Protein AF-A0A1Y2T196-F1 (afdb_monomer_lite)

Sequence (80 aa):
MTASQEDGALVVRISTENWQPGKDGHVHIYLNDGPEAMIYGYTYRVPGIEPGRYKIHVELANPRHEHIGVSETIYFDVQP

Organism: Symbiobacterium thermophilum (NCBI:txid2734)

Secondary structure (DSSP, 8-state):
-EEEEETTEEEEE---SS--BTTTBEEEEEETTEEEEEESSSEEE-TTPPSEEEEEEEEEE-TTS-EEEEEEEEEEEE--

pLDDT: mean 97.32, std 1.74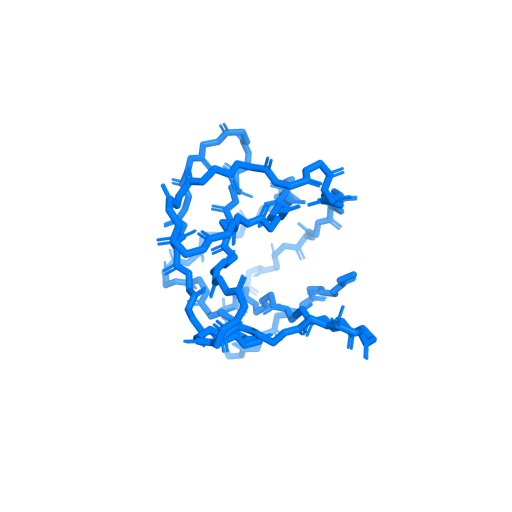, range [89.06, 98.75]

Foldseek 3Di:
DDWDADPLWIKAFADDDPAAQPPFFWKWKDKPNHTQDIDSHGMDTRPPDDFAKIWIKMFTAGNVRHTPPDIDIDIDTRDD

Radius of gyration: 12.45 Å; chains: 1; bounding box: 31×19×32 Å

Structure (mmCIF, N/CA/C/O backbone):
data_AF-A0A1Y2T196-F1
#
_entry.id   AF-A0A1Y2T196-F1
#
loop_
_atom_site.group_PDB
_atom_site.id
_atom_site.type_symbol
_atom_site.label_atom_id
_atom_site.label_alt_id
_atom_site.label_comp_id
_atom_site.label_asym_id
_atom_site.label_entity_id
_atom_site.label_seq_id
_atom_site.pdbx_PDB_ins_code
_atom_site.Cartn_x
_atom_site.Cartn_y
_atom_site.Cartn_z
_atom_site.occupancy
_atom_site.B_iso_or_equiv
_atom_site.auth_seq_id
_atom_site.auth_comp_id
_atom_site.auth_asym_id
_atom_site.auth_atom_id
_atom_site.pdbx_PDB_model_num
ATOM 1 N N . MET A 1 1 ? 0.001 7.403 -3.352 1.00 94.75 1 MET A N 1
ATOM 2 C CA . MET A 1 1 ? -1.005 6.405 -2.914 1.00 94.75 1 MET A CA 1
ATOM 3 C C . MET A 1 1 ? -2.055 7.093 -2.054 1.00 94.75 1 MET A C 1
ATOM 5 O O . MET A 1 1 ? -1.831 8.218 -1.628 1.00 94.75 1 MET A O 1
ATOM 9 N N . THR A 1 2 ? -3.192 6.452 -1.776 1.00 98.25 2 THR A N 1
ATOM 10 C CA . THR A 1 2 ? -4.204 6.986 -0.843 1.00 98.25 2 THR A CA 1
ATOM 11 C C . THR A 1 2 ? -4.749 5.897 0.076 1.00 98.25 2 THR A C 1
ATOM 13 O O . THR A 1 2 ? -4.683 4.711 -0.254 1.00 98.25 2 THR A O 1
ATOM 16 N N . ALA A 1 3 ? -5.291 6.309 1.221 1.00 98.38 3 ALA A N 1
ATOM 17 C CA . ALA A 1 3 ? -6.019 5.450 2.145 1.00 98.38 3 ALA A CA 1
ATOM 18 C C . ALA A 1 3 ? -7.380 6.068 2.488 1.00 98.38 3 ALA A C 1
ATOM 20 O O . ALA A 1 3 ? -7.512 7.291 2.557 1.00 98.38 3 ALA A O 1
ATOM 21 N N . SER A 1 4 ? -8.382 5.219 2.693 1.00 98.50 4 SER A N 1
ATOM 22 C CA . SER A 1 4 ? -9.714 5.591 3.175 1.00 98.50 4 SER A CA 1
ATOM 23 C C . SER A 1 4 ? -10.265 4.517 4.112 1.00 98.50 4 SER A C 1
ATOM 25 O O . SER A 1 4 ? -9.732 3.411 4.177 1.00 98.50 4 SER A O 1
ATOM 27 N N . GLN A 1 5 ? -11.345 4.834 4.825 1.00 97.81 5 GLN A N 1
ATOM 28 C CA . GLN A 1 5 ? -12.122 3.859 5.585 1.00 97.81 5 GLN A CA 1
ATOM 29 C C . GLN A 1 5 ? -13.467 3.637 4.886 1.00 97.81 5 GLN A C 1
ATOM 31 O O . GLN A 1 5 ? -14.176 4.599 4.597 1.00 97.81 5 GLN A O 1
A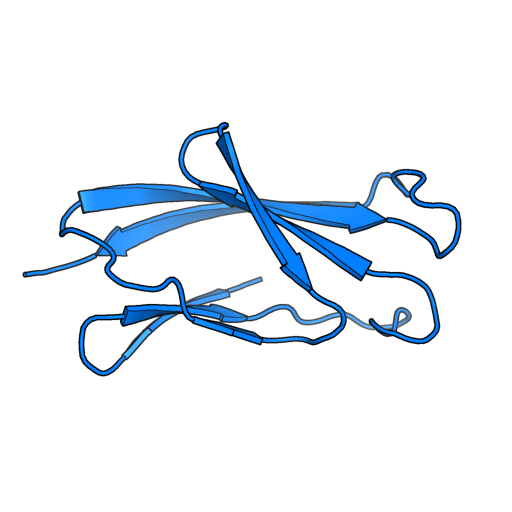TOM 36 N N . GLU A 1 6 ? -13.806 2.383 4.591 1.00 96.88 6 GLU A N 1
ATOM 37 C CA . GLU A 1 6 ? -15.041 1.988 3.903 1.00 96.88 6 GLU A CA 1
ATOM 38 C C . GLU A 1 6 ? -15.625 0.741 4.557 1.00 96.88 6 GLU A C 1
ATOM 40 O O . GLU A 1 6 ? -14.961 -0.294 4.622 1.00 96.88 6 GLU A O 1
ATOM 45 N N . ASP A 1 7 ? -16.874 0.832 5.017 1.00 92.19 7 ASP A N 1
ATOM 46 C CA . ASP A 1 7 ? -17.580 -0.261 5.700 1.00 92.19 7 ASP A CA 1
ATOM 47 C C . ASP A 1 7 ? -16.769 -0.845 6.877 1.00 92.19 7 ASP A C 1
ATOM 49 O O . ASP A 1 7 ? -16.698 -2.056 7.068 1.00 92.19 7 ASP A O 1
ATOM 53 N N . GLY A 1 8 ? -16.088 0.029 7.628 1.00 89.06 8 GLY A N 1
ATOM 54 C CA . GLY A 1 8 ? -15.210 -0.343 8.744 1.00 89.06 8 GLY A CA 1
ATOM 55 C C . GLY A 1 8 ? -13.819 -0.845 8.336 1.00 89.06 8 GLY A C 1
ATOM 56 O O . GLY A 1 8 ? -12.949 -0.958 9.191 1.00 89.06 8 GLY A O 1
ATOM 57 N N . ALA A 1 9 ? -13.559 -1.086 7.049 1.00 94.62 9 ALA A N 1
ATOM 58 C CA . ALA A 1 9 ? -12.263 -1.553 6.563 1.00 94.62 9 ALA A CA 1
ATOM 59 C C . ALA A 1 9 ? -11.350 -0.397 6.133 1.00 94.62 9 ALA A C 1
ATOM 61 O O . ALA A 1 9 ? -11.795 0.568 5.511 1.00 94.62 9 ALA A O 1
ATOM 62 N N . LEU A 1 10 ? -10.047 -0.538 6.381 1.00 98.12 10 LEU A N 1
ATOM 63 C CA . LEU A 1 10 ? -9.017 0.309 5.784 1.00 98.12 10 LEU A CA 1
ATOM 64 C C . LEU A 1 10 ? -8.820 -0.108 4.322 1.00 98.12 10 LEU A C 1
ATOM 66 O O . LEU A 1 10 ? -8.536 -1.269 4.031 1.00 98.12 10 LEU A O 1
ATOM 70 N N . VAL A 1 11 ? -8.957 0.837 3.396 1.00 98.62 11 VAL A N 1
ATOM 71 C CA . VAL A 1 11 ? -8.794 0.617 1.957 1.00 98.62 11 VAL A CA 1
ATOM 72 C C . VAL A 1 11 ? -7.590 1.395 1.453 1.00 98.62 11 VAL A C 1
ATOM 74 O O . VAL A 1 11 ? -7.579 2.624 1.477 1.00 98.62 11 VAL A O 1
ATOM 77 N N . VAL A 1 12 ? -6.585 0.677 0.958 1.00 98.56 12 VAL A N 1
ATOM 78 C CA . VAL A 1 12 ? -5.376 1.242 0.352 1.00 98.56 12 VAL A CA 1
ATOM 79 C C . VAL A 1 12 ? -5.533 1.232 -1.163 1.00 98.56 12 VAL A C 1
ATOM 81 O O . VAL A 1 12 ? -5.808 0.189 -1.761 1.00 98.56 12 VAL A O 1
ATOM 84 N N . ARG A 1 13 ? -5.349 2.395 -1.795 1.00 98.62 13 ARG A N 1
ATOM 85 C CA . ARG A 1 13 ? -5.400 2.561 -3.251 1.00 98.62 13 ARG A CA 1
ATOM 86 C C . ARG A 1 13 ? -4.069 3.046 -3.798 1.00 98.62 13 ARG A C 1
ATOM 88 O O . ARG A 1 13 ? -3.521 4.063 -3.361 1.00 98.62 13 ARG A O 1
ATOM 95 N N .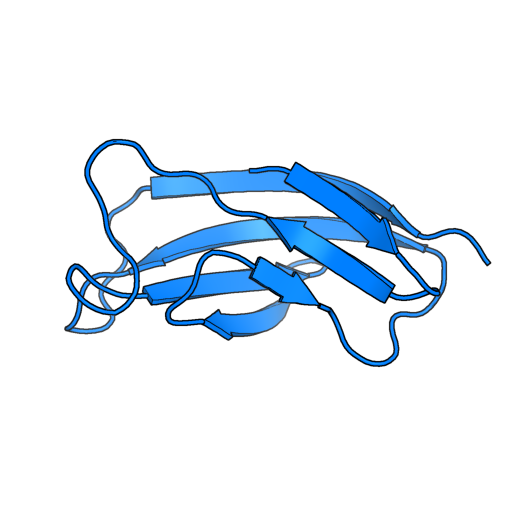 ILE A 1 14 ? -3.587 2.332 -4.803 1.00 98.00 14 ILE A N 1
ATOM 96 C CA . ILE A 1 14 ? -2.346 2.610 -5.509 1.00 98.00 14 ILE A CA 1
ATOM 97 C C . ILE A 1 14 ? -2.688 3.187 -6.879 1.00 98.00 14 ILE A C 1
ATOM 99 O O . ILE A 1 14 ? -3.584 2.706 -7.566 1.00 98.00 14 ILE A O 1
ATOM 103 N N . SER A 1 15 ? -1.950 4.216 -7.275 1.00 96.94 15 SER A N 1
ATOM 104 C CA . SER A 1 15 ? -1.989 4.799 -8.611 1.00 96.94 15 SER A CA 1
ATOM 105 C C . SER A 1 15 ? -0.572 4.835 -9.157 1.00 96.94 15 SER A C 1
ATOM 107 O O . SER A 1 15 ? 0.352 5.226 -8.445 1.00 96.94 15 SER A O 1
ATOM 109 N N . THR A 1 16 ? -0.406 4.457 -10.414 1.00 96.06 16 THR A N 1
ATOM 110 C CA . THR A 1 16 ? 0.876 4.466 -11.118 1.00 96.06 16 THR A CA 1
ATOM 111 C C . THR A 1 16 ? 0.680 5.059 -12.506 1.00 96.06 16 THR A C 1
ATOM 113 O O . THR A 1 16 ? -0.406 4.967 -13.075 1.00 96.06 16 THR A O 1
ATOM 116 N N . GLU A 1 17 ? 1.723 5.679 -13.054 1.00 94.94 17 GLU A N 1
ATOM 117 C CA . GLU A 1 17 ? 1.652 6.303 -14.384 1.00 94.94 17 GLU A CA 1
ATOM 118 C C . GLU A 1 17 ? 2.129 5.353 -15.493 1.00 94.94 17 GLU A C 1
ATOM 120 O O . GLU A 1 17 ? 1.466 5.215 -16.514 1.00 94.94 17 GLU A O 1
ATOM 125 N N . ASN A 1 18 ? 3.254 4.660 -15.279 1.00 95.50 18 ASN A N 1
ATOM 126 C CA . ASN A 1 18 ? 3.940 3.851 -16.301 1.00 95.50 18 ASN A CA 1
ATOM 127 C C . ASN A 1 18 ? 4.279 2.431 -15.818 1.00 95.50 18 ASN A C 1
ATOM 129 O O . ASN A 1 18 ? 5.270 1.842 -16.243 1.00 95.50 18 ASN A O 1
ATOM 133 N N . TRP A 1 19 ? 3.497 1.899 -14.880 1.00 97.62 19 TRP A N 1
ATOM 134 C CA . TRP A 1 19 ? 3.732 0.581 -14.294 1.00 97.62 19 TRP A CA 1
ATOM 135 C C . TRP A 1 19 ? 2.404 -0.101 -13.979 1.00 97.62 19 TRP A C 1
ATOM 137 O O . TRP A 1 19 ? 1.508 0.536 -13.428 1.00 97.62 19 TRP A O 1
ATOM 147 N N . GLN A 1 20 ? 2.258 -1.379 -14.312 1.00 98.19 20 GLN A N 1
ATOM 148 C CA . GLN A 1 20 ? 1.014 -2.122 -14.146 1.00 98.19 20 GLN A CA 1
ATOM 149 C C . GLN A 1 20 ? 1.204 -3.361 -13.245 1.00 98.19 20 GLN A C 1
ATOM 151 O O . GLN A 1 20 ? 1.925 -4.284 -13.636 1.00 98.19 20 GLN A O 1
ATOM 156 N N . PRO A 1 21 ? 0.511 -3.454 -12.089 1.00 97.44 21 PRO A N 1
ATOM 157 C CA . PRO A 1 21 ? 0.446 -4.682 -11.302 1.00 97.44 21 PRO A CA 1
ATOM 158 C C . PRO A 1 21 ? -0.034 -5.867 -12.156 1.00 97.44 21 PRO A C 1
ATOM 160 O O . PRO A 1 21 ? -0.913 -5.718 -13.004 1.00 97.44 21 PRO A O 1
ATOM 163 N N . GLY A 1 22 ? 0.543 -7.050 -11.951 1.00 96.62 22 GLY A N 1
ATOM 164 C CA . GLY A 1 22 ? 0.236 -8.257 -12.729 1.00 96.62 22 GLY A CA 1
ATOM 165 C C . GLY A 1 22 ? 1.017 -8.385 -14.037 1.00 96.62 22 GLY A C 1
ATOM 166 O O . GLY A 1 22 ? 1.310 -9.503 -14.452 1.00 96.62 22 GLY A O 1
ATOM 167 N N . LYS A 1 23 ? 1.398 -7.267 -14.664 1.00 97.62 23 LYS A N 1
ATOM 168 C CA . LYS A 1 23 ? 2.199 -7.257 -15.897 1.00 97.62 23 LYS A CA 1
ATOM 169 C C . LYS A 1 23 ? 3.663 -6.926 -15.618 1.00 97.62 23 LYS A C 1
ATOM 171 O O . LYS A 1 23 ? 4.548 -7.698 -15.971 1.00 97.62 23 LYS A O 1
ATOM 176 N N . ASP A 1 24 ? 3.901 -5.791 -14.971 1.00 98.06 24 ASP A N 1
ATOM 177 C CA . ASP A 1 24 ? 5.235 -5.247 -14.712 1.00 98.06 24 ASP A CA 1
ATOM 178 C C . ASP A 1 24 ? 5.744 -5.605 -13.302 1.00 98.06 24 ASP A C 1
ATOM 180 O O . ASP A 1 24 ? 6.875 -5.272 -12.948 1.00 98.06 24 ASP A O 1
ATOM 184 N N . GLY A 1 25 ? 4.925 -6.295 -12.497 1.00 98.25 25 GLY A N 1
ATOM 185 C CA . GLY A 1 25 ? 5.286 -6.791 -11.170 1.00 98.25 25 GLY A CA 1
ATOM 186 C C . GLY A 1 25 ? 4.116 -6.837 -10.183 1.00 98.25 25 GLY A C 1
ATOM 187 O O . GLY A 1 25 ? 2.982 -7.116 -10.574 1.00 98.25 25 GLY A O 1
ATOM 188 N N . HIS A 1 26 ? 4.388 -6.586 -8.902 1.00 98.62 26 HIS A N 1
ATOM 189 C CA . HIS A 1 26 ? 3.394 -6.557 -7.823 1.00 98.62 26 HIS A CA 1
ATOM 190 C C . HIS A 1 26 ? 3.721 -5.496 -6.767 1.00 98.62 26 HIS A C 1
ATOM 192 O O . HIS A 1 26 ? 4.799 -4.902 -6.755 1.00 98.62 26 HIS A O 1
ATOM 198 N N . VAL A 1 27 ? 2.739 -5.226 -5.915 1.00 98.50 27 VAL A N 1
ATOM 199 C CA . VAL A 1 27 ? 2.799 -4.221 -4.856 1.00 98.50 27 VAL A CA 1
ATOM 200 C C . VAL A 1 27 ? 2.951 -4.937 -3.520 1.00 98.50 27 VAL A C 1
ATOM 202 O O . VAL A 1 27 ? 2.150 -5.828 -3.229 1.00 98.50 27 VAL A O 1
ATOM 205 N N . HIS A 1 28 ? 3.917 -4.537 -2.697 1.00 98.62 28 HIS A N 1
ATOM 206 C CA . HIS A 1 28 ? 3.929 -4.899 -1.280 1.00 98.62 28 HIS A CA 1
ATOM 207 C C . HIS A 1 28 ? 3.317 -3.788 -0.446 1.00 98.62 28 HIS A C 1
ATOM 209 O O . HIS A 1 28 ? 3.545 -2.603 -0.692 1.00 98.62 28 HIS A O 1
ATOM 215 N N . ILE A 1 29 ? 2.550 -4.194 0.553 1.00 98.62 29 ILE A N 1
ATOM 216 C CA . ILE A 1 29 ? 1.887 -3.331 1.515 1.00 98.62 29 ILE A CA 1
ATOM 217 C C . ILE A 1 29 ? 2.372 -3.750 2.896 1.00 98.62 29 ILE A C 1
ATOM 219 O O . ILE A 1 29 ? 2.360 -4.935 3.235 1.00 98.62 29 ILE A O 1
ATOM 223 N N . TYR A 1 30 ? 2.766 -2.764 3.690 1.00 98.62 30 TYR A N 1
ATOM 224 C CA . TYR A 1 30 ? 3.184 -2.925 5.072 1.00 98.62 30 TYR A CA 1
ATOM 225 C C . TYR A 1 30 ? 2.338 -2.029 5.968 1.00 98.62 30 TYR A C 1
ATOM 227 O O . TYR A 1 30 ? 2.058 -0.875 5.622 1.00 98.62 30 TYR A O 1
ATOM 235 N N . LEU A 1 31 ? 1.988 -2.547 7.142 1.00 98.44 31 LEU A N 1
ATOM 236 C CA . LEU A 1 31 ? 1.316 -1.813 8.207 1.00 98.44 31 LEU A CA 1
ATOM 237 C C . LEU A 1 31 ? 2.209 -1.802 9.444 1.00 98.44 31 LEU A C 1
ATOM 239 O O . LEU A 1 31 ? 2.648 -2.851 9.905 1.00 98.44 31 LEU A O 1
ATOM 243 N N . ASN A 1 32 ? 2.474 -0.613 9.992 1.00 97.88 32 ASN A N 1
ATOM 244 C CA . ASN A 1 32 ? 3.308 -0.433 11.189 1.00 97.88 32 ASN A CA 1
ATOM 245 C C . ASN A 1 32 ? 4.652 -1.183 11.101 1.00 97.88 32 ASN A C 1
ATOM 247 O O . ASN A 1 32 ? 5.063 -1.847 12.048 1.00 97.88 32 ASN A O 1
ATOM 251 N N . ASP A 1 33 ? 5.307 -1.089 9.940 1.00 95.62 33 ASP A N 1
ATOM 252 C CA . ASP A 1 33 ? 6.589 -1.736 9.608 1.00 95.62 33 ASP A CA 1
ATOM 253 C C . ASP A 1 33 ? 6.553 -3.273 9.471 1.00 95.62 33 ASP A C 1
ATOM 255 O O . ASP A 1 33 ? 7.569 -3.882 9.140 1.00 95.62 33 ASP A O 1
ATOM 259 N N . GLY A 1 34 ? 5.389 -3.905 9.654 1.00 97.75 34 GLY A N 1
ATOM 260 C CA . GLY A 1 34 ? 5.169 -5.329 9.400 1.00 97.75 34 GLY A CA 1
ATOM 261 C C . GLY A 1 34 ? 4.589 -5.596 8.005 1.00 97.75 34 GLY A C 1
ATOM 262 O O . GLY A 1 34 ? 3.823 -4.772 7.501 1.00 97.75 34 GLY A O 1
ATOM 263 N N . PRO A 1 35 ? 4.929 -6.730 7.360 1.00 97.81 35 PRO A N 1
ATOM 264 C CA . PRO A 1 35 ? 4.325 -7.111 6.087 1.00 97.81 35 PRO A CA 1
ATOM 265 C C . PRO A 1 35 ? 2.832 -7.389 6.277 1.00 97.81 35 PRO A C 1
ATOM 267 O O . PRO A 1 35 ? 2.449 -8.125 7.183 1.00 97.81 35 PRO A O 1
ATOM 270 N N . GLU A 1 36 ? 2.008 -6.815 5.406 1.00 98.12 36 GLU A N 1
ATOM 271 C CA . GLU A 1 36 ? 0.554 -6.999 5.415 1.00 98.12 36 GLU A CA 1
ATOM 272 C C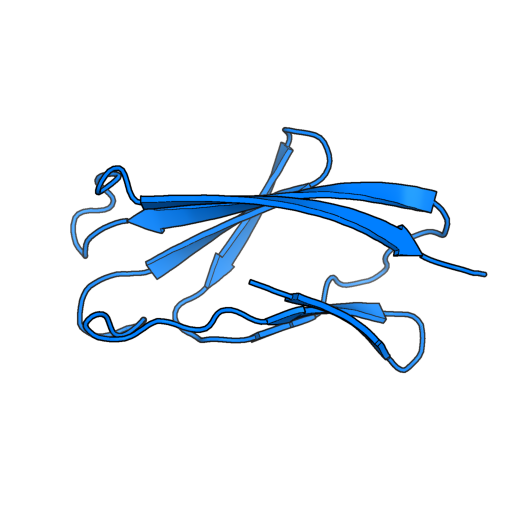 . GLU A 1 36 ? 0.109 -7.816 4.201 1.00 98.12 36 GLU A C 1
ATOM 274 O O . GLU A 1 36 ? -0.522 -8.861 4.340 1.00 98.12 36 GLU A O 1
ATOM 279 N N . ALA A 1 37 ? 0.456 -7.367 2.992 1.00 98.06 37 ALA A N 1
ATOM 280 C CA . ALA A 1 37 ? -0.018 -8.015 1.777 1.00 98.06 37 ALA A CA 1
ATOM 281 C C . ALA A 1 37 ? 0.918 -7.833 0.587 1.00 98.06 37 ALA A C 1
ATOM 283 O O . ALA A 1 37 ? 1.647 -6.851 0.469 1.00 98.06 37 ALA A O 1
ATOM 284 N N . MET A 1 38 ? 0.804 -8.773 -0.348 1.00 98.06 38 MET A N 1
ATOM 285 C CA . MET A 1 38 ? 1.291 -8.654 -1.715 1.00 98.06 38 MET A CA 1
ATOM 286 C C . MET A 1 38 ? 0.082 -8.689 -2.646 1.00 98.06 38 MET A C 1
ATOM 288 O O . MET A 1 38 ? -0.706 -9.635 -2.591 1.00 98.06 38 MET A O 1
ATOM 292 N N . ILE A 1 39 ? -0.069 -7.686 -3.513 1.00 98.38 39 ILE A N 1
ATOM 293 C CA . ILE A 1 39 ? -1.185 -7.630 -4.462 1.00 98.38 39 ILE A CA 1
ATOM 294 C C . ILE A 1 39 ? -0.715 -7.426 -5.902 1.00 98.38 39 ILE A C 1
ATOM 296 O O . ILE A 1 39 ? 0.241 -6.707 -6.186 1.00 98.38 39 ILE A O 1
ATOM 300 N N . TYR A 1 40 ? -1.467 -8.012 -6.831 1.00 98.19 40 TYR A N 1
ATOM 301 C CA . TYR A 1 40 ? -1.322 -7.822 -8.278 1.00 98.19 40 TYR A CA 1
ATOM 302 C C . TYR A 1 40 ? -2.402 -6.875 -8.823 1.00 98.19 40 TYR A C 1
ATOM 304 O O . TYR A 1 40 ? -2.858 -7.013 -9.954 1.00 98.19 40 TYR A O 1
ATOM 312 N N . GLY A 1 41 ? -2.846 -5.924 -7.999 1.00 97.75 41 GLY A N 1
ATOM 313 C CA . GLY A 1 41 ? -3.895 -4.966 -8.332 1.00 97.75 41 GLY A CA 1
ATOM 314 C C . GLY A 1 41 ? -3.637 -3.595 -7.716 1.00 97.75 41 GLY A C 1
ATOM 315 O O . GLY A 1 41 ? -2.590 -3.349 -7.127 1.00 97.75 41 GLY A O 1
ATOM 316 N N . TYR A 1 42 ? -4.613 -2.701 -7.857 1.00 98.25 42 TYR A N 1
ATOM 317 C CA . TYR A 1 42 ? -4.511 -1.303 -7.419 1.00 98.25 42 TYR A CA 1
ATOM 318 C C . TYR A 1 42 ? -5.233 -1.007 -6.105 1.00 98.25 42 TYR A C 1
ATOM 320 O O . TYR A 1 42 ? -5.229 0.128 -5.632 1.00 98.25 42 TYR A O 1
ATOM 328 N N . THR A 1 43 ? -5.924 -1.986 -5.530 1.00 98.31 43 THR A N 1
ATOM 329 C CA . THR A 1 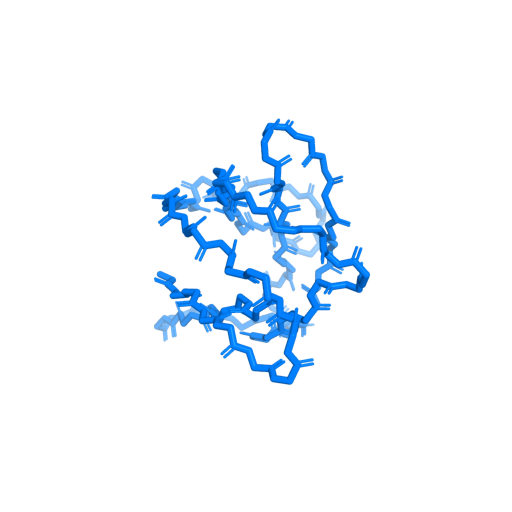43 ? -6.732 -1.788 -4.327 1.00 98.31 43 THR A CA 1
ATOM 330 C C . THR A 1 43 ? -6.587 -2.981 -3.404 1.00 98.31 43 THR A C 1
ATOM 332 O O . THR A 1 43 ? -6.680 -4.124 -3.846 1.00 98.31 43 THR A O 1
ATOM 335 N N . TYR A 1 44 ? -6.397 -2.692 -2.123 1.00 98.38 44 TYR A N 1
ATOM 336 C CA . TYR A 1 44 ? -6.390 -3.671 -1.04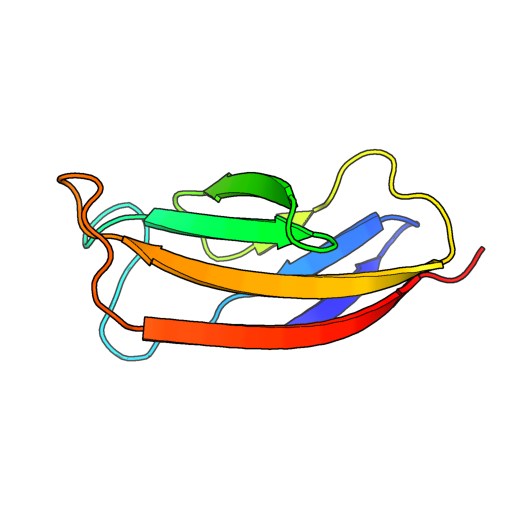9 1.00 98.38 44 TYR A CA 1
ATOM 337 C C . TYR A 1 44 ? -7.315 -3.199 0.067 1.00 98.38 44 TYR A C 1
ATOM 339 O O . TYR A 1 44 ? -7.241 -2.044 0.483 1.00 98.38 44 TYR A O 1
ATOM 347 N N . ARG A 1 45 ? -8.200 -4.083 0.532 1.00 98.31 45 ARG A N 1
ATOM 348 C CA . ARG A 1 45 ? -9.020 -3.855 1.726 1.00 98.31 45 ARG A CA 1
ATOM 349 C C . ARG A 1 45 ? -8.415 -4.689 2.846 1.00 98.31 45 ARG A C 1
ATOM 351 O O . ARG A 1 45 ? -8.371 -5.909 2.718 1.00 98.31 45 ARG A O 1
ATOM 358 N N . VAL A 1 46 ? -7.949 -4.031 3.900 1.00 97.56 46 VAL A N 1
ATOM 359 C CA . VAL A 1 46 ? -7.329 -4.687 5.051 1.00 97.56 46 VAL A CA 1
ATOM 360 C C . VAL A 1 46 ? -8.419 -5.426 5.839 1.00 97.56 46 VAL A C 1
ATOM 362 O O . VAL A 1 46 ? -9.378 -4.786 6.285 1.00 97.56 46 VAL A O 1
ATOM 365 N N . PRO A 1 47 ? -8.332 -6.758 5.987 1.00 94.19 47 PRO A N 1
ATOM 366 C CA . PRO A 1 47 ? -9.355 -7.535 6.672 1.00 94.19 47 PRO A CA 1
ATOM 367 C C . PRO A 1 47 ? -9.260 -7.359 8.192 1.00 94.19 47 PRO A C 1
ATOM 369 O O . PRO A 1 47 ? -8.185 -7.496 8.765 1.00 94.19 47 PRO A O 1
ATOM 372 N N . GLY A 1 48 ? -10.397 -7.110 8.850 1.00 92.81 48 GLY A N 1
ATOM 373 C CA . GLY A 1 48 ? -10.482 -7.106 10.318 1.00 92.81 48 GLY A CA 1
ATOM 374 C C . GLY A 1 48 ? -9.583 -6.071 10.996 1.00 92.81 48 GLY A C 1
ATOM 375 O O . GLY A 1 48 ? -8.985 -6.368 12.025 1.00 92.81 48 GLY A O 1
ATOM 376 N N . ILE A 1 49 ? -9.442 -4.887 10.394 1.00 95.25 49 ILE A N 1
ATOM 377 C CA . ILE A 1 49 ? -8.607 -3.824 10.951 1.00 95.25 49 ILE A CA 1
ATOM 378 C C . ILE A 1 49 ? -9.238 -3.264 12.232 1.00 95.25 49 ILE A C 1
ATOM 380 O O . ILE A 1 49 ? -10.427 -2.947 12.262 1.00 95.25 49 ILE A O 1
ATOM 384 N N . GLU A 1 50 ? -8.439 -3.139 13.286 1.00 96.50 50 GLU A N 1
ATOM 385 C CA . GLU A 1 50 ? -8.865 -2.491 14.527 1.00 96.50 50 GLU A CA 1
ATOM 386 C C . GLU A 1 50 ? -8.756 -0.960 14.403 1.00 96.50 50 GLU A C 1
ATOM 388 O O . GLU A 1 50 ? -7.958 -0.453 13.607 1.00 96.50 50 GLU A O 1
ATOM 393 N N . PRO A 1 51 ? -9.518 -0.185 15.193 1.00 97.38 51 PRO A N 1
ATOM 394 C CA . PRO A 1 51 ? -9.342 1.260 15.259 1.00 97.38 51 PRO A CA 1
ATOM 395 C C . PRO A 1 51 ? -7.935 1.641 15.732 1.00 97.38 51 PRO A C 1
ATOM 397 O O . PRO A 1 51 ? -7.392 1.063 16.677 1.00 97.38 51 PRO A O 1
ATOM 400 N N . GLY A 1 52 ? -7.346 2.658 15.108 1.00 97.69 52 GLY A N 1
ATOM 401 C CA . GLY A 1 52 ? -5.999 3.108 15.441 1.00 97.69 52 GLY A CA 1
ATOM 402 C C . GLY A 1 52 ? -5.298 3.856 14.315 1.00 97.69 52 GLY A C 1
ATOM 403 O O . GLY A 1 52 ? -5.777 3.931 13.183 1.00 97.69 52 GLY A O 1
ATOM 404 N N . ARG A 1 53 ? -4.128 4.415 14.638 1.00 98.25 53 ARG A N 1
ATOM 405 C CA . ARG A 1 53 ? -3.257 5.067 13.659 1.00 98.25 53 ARG A CA 1
ATOM 406 C C . ARG A 1 53 ? -2.322 4.048 13.027 1.00 98.25 53 ARG A C 1
ATOM 408 O O . ARG A 1 53 ? -1.546 3.405 13.729 1.00 98.25 53 ARG A O 1
ATOM 415 N N . TYR A 1 54 ? -2.337 3.977 11.704 1.00 98.50 54 TYR A N 1
ATOM 416 C CA . TYR A 1 54 ? -1.498 3.072 10.931 1.00 98.50 54 TYR A CA 1
ATOM 417 C C . TYR A 1 54 ? -0.472 3.845 10.113 1.00 98.50 54 TYR A C 1
ATOM 419 O O . TYR A 1 54 ? -0.808 4.802 9.412 1.00 98.50 54 TYR A O 1
ATOM 427 N N . LYS A 1 55 ? 0.785 3.399 10.174 1.00 98.69 55 LYS A N 1
ATOM 428 C CA . LYS A 1 55 ? 1.798 3.710 9.163 1.00 98.69 55 LYS A CA 1
ATOM 429 C C . LYS A 1 55 ? 1.604 2.739 8.006 1.00 98.69 55 LYS A C 1
ATOM 431 O O . LYS A 1 55 ? 1.769 1.538 8.195 1.00 98.69 55 LYS A O 1
ATOM 436 N N . ILE A 1 56 ? 1.272 3.257 6.833 1.00 98.75 56 ILE A N 1
ATOM 437 C CA . ILE A 1 56 ? 1.075 2.468 5.618 1.00 98.75 56 ILE A CA 1
ATOM 438 C C . ILE A 1 56 ? 2.279 2.725 4.727 1.00 98.75 56 ILE A C 1
ATOM 440 O O . ILE A 1 56 ? 2.510 3.864 4.318 1.00 98.75 56 ILE A O 1
ATOM 444 N N . HIS A 1 57 ? 3.044 1.679 4.442 1.00 98.69 57 HIS A N 1
ATOM 445 C CA . HIS A 1 57 ? 4.151 1.732 3.498 1.00 98.69 57 HIS A CA 1
ATOM 446 C C . HIS A 1 57 ? 3.842 0.836 2.306 1.00 98.69 57 HIS A C 1
ATOM 448 O O . HIS A 1 57 ? 3.380 -0.292 2.473 1.00 98.69 57 HIS A O 1
ATOM 454 N N . VAL A 1 58 ? 4.076 1.354 1.106 1.00 98.44 58 VAL A N 1
ATOM 455 C CA . VAL A 1 58 ? 3.885 0.625 -0.143 1.00 98.44 58 VAL A CA 1
ATOM 456 C C . VAL A 1 58 ? 5.159 0.692 -0.955 1.00 98.44 58 VAL A C 1
ATOM 458 O O . VAL A 1 58 ? 5.754 1.759 -1.085 1.00 98.44 58 VAL A O 1
ATOM 461 N N . GLU A 1 59 ? 5.534 -0.426 -1.556 1.00 98.12 59 GLU A N 1
ATOM 462 C CA . GLU A 1 59 ? 6.638 -0.511 -2.506 1.00 98.12 59 GLU A CA 1
ATOM 463 C C . GLU A 1 59 ? 6.247 -1.348 -3.721 1.00 98.12 59 GLU A C 1
ATOM 465 O O . GLU A 1 59 ? 5.374 -2.219 -3.661 1.00 98.12 59 GLU A O 1
ATOM 470 N N . LEU A 1 60 ? 6.918 -1.073 -4.834 1.00 98.25 60 LEU A N 1
ATOM 471 C CA . LEU A 1 60 ? 6.779 -1.846 -6.057 1.00 98.25 60 LEU A CA 1
ATOM 472 C C . LEU A 1 60 ? 7.938 -2.837 -6.182 1.00 98.25 60 LEU A C 1
ATOM 474 O O . LEU A 1 60 ? 9.104 -2.498 -5.948 1.00 98.25 60 LEU A O 1
ATOM 478 N N . ALA A 1 61 ? 7.614 -4.045 -6.626 1.00 98.38 61 ALA A N 1
ATOM 479 C CA . ALA A 1 61 ? 8.573 -5.077 -6.983 1.00 98.38 61 ALA A CA 1
ATOM 480 C C . ALA A 1 61 ? 8.327 -5.548 -8.420 1.00 98.38 61 ALA A C 1
ATOM 482 O O . ALA A 1 61 ? 7.194 -5.534 -8.902 1.00 98.38 61 ALA A O 1
ATOM 483 N N . ASN A 1 62 ? 9.385 -5.958 -9.117 1.00 98.06 62 ASN A N 1
ATOM 484 C CA . ASN A 1 62 ? 9.300 -6.498 -10.476 1.00 98.06 62 ASN A CA 1
ATOM 485 C C . ASN A 1 62 ? 8.795 -7.966 -10.480 1.00 98.06 62 ASN A C 1
ATOM 487 O O . ASN A 1 62 ? 8.610 -8.565 -9.418 1.00 98.06 62 ASN A O 1
ATOM 491 N N . PRO A 1 63 ? 8.603 -8.614 -11.649 1.00 97.81 63 PRO A N 1
ATOM 492 C CA . PRO A 1 63 ? 8.105 -9.993 -11.707 1.00 97.81 63 PRO A CA 1
ATOM 493 C C . PRO A 1 63 ? 9.058 -11.040 -11.114 1.00 97.81 63 PRO A C 1
ATOM 495 O O . PRO A 1 63 ? 8.649 -12.172 -10.873 1.00 97.81 63 PRO A O 1
ATOM 498 N N . ARG A 1 64 ? 10.327 -10.683 -10.882 1.00 97.50 64 ARG A N 1
ATOM 499 C CA . ARG A 1 64 ? 11.317 -11.524 -10.195 1.00 97.50 64 ARG A CA 1
ATOM 500 C C . ARG A 1 64 ? 11.324 -11.307 -8.683 1.00 97.50 64 ARG A C 1
ATOM 502 O O . ARG A 1 64 ? 12.178 -11.877 -8.015 1.00 97.50 64 ARG A O 1
ATOM 509 N N . HIS A 1 65 ? 10.368 -10.536 -8.156 1.00 96.62 65 HIS A N 1
ATOM 510 C CA . HIS A 1 65 ? 10.265 -10.195 -6.737 1.00 96.62 65 HIS A CA 1
ATOM 511 C C . HIS A 1 65 ? 11.471 -9.370 -6.244 1.00 96.62 65 HIS A C 1
ATOM 513 O O . HIS A 1 65 ? 11.889 -9.468 -5.096 1.00 96.62 65 HIS A O 1
ATOM 519 N N . GLU A 1 66 ? 12.042 -8.543 -7.121 1.00 97.69 66 GLU A N 1
ATOM 520 C CA . GLU A 1 66 ? 13.101 -7.595 -6.769 1.00 97.69 66 GLU A CA 1
ATOM 521 C C . GLU A 1 66 ? 12.490 -6.198 -6.606 1.00 97.69 66 GLU A C 1
ATOM 523 O O . GLU A 1 66 ? 11.728 -5.742 -7.465 1.00 97.69 66 GLU A O 1
ATOM 528 N N . HIS A 1 67 ? 12.841 -5.502 -5.524 1.00 95.12 67 HIS A N 1
ATOM 529 C CA . HIS A 1 67 ? 12.399 -4.129 -5.275 1.00 95.12 67 HIS A CA 1
ATOM 530 C C . HIS A 1 67 ? 12.940 -3.194 -6.363 1.00 95.12 67 HIS A C 1
ATOM 532 O O . HIS A 1 67 ? 14.139 -3.193 -6.644 1.00 95.12 67 HIS A O 1
ATOM 538 N N . ILE A 1 68 ? 12.077 -2.354 -6.941 1.00 95.75 68 ILE A N 1
ATOM 539 C CA . ILE A 1 68 ? 12.483 -1.418 -8.010 1.00 95.75 68 ILE A CA 1
ATOM 540 C C . ILE A 1 68 ? 12.768 0.002 -7.502 1.00 95.75 68 ILE A C 1
ATOM 542 O O . ILE A 1 68 ? 12.911 0.929 -8.294 1.00 95.75 68 ILE A O 1
ATOM 546 N N . GLY A 1 69 ? 12.844 0.185 -6.180 1.00 95.81 69 GLY A N 1
ATOM 547 C CA . GLY A 1 69 ? 13.191 1.462 -5.544 1.00 95.81 69 GLY A CA 1
ATOM 548 C C . GLY A 1 69 ? 12.078 2.515 -5.547 1.00 95.81 69 GLY A C 1
ATOM 549 O O . GLY A 1 69 ? 12.323 3.653 -5.157 1.00 95.81 69 GLY A O 1
ATOM 550 N N . VAL A 1 70 ? 10.864 2.153 -5.968 1.00 96.75 70 VAL A N 1
ATOM 551 C CA . VAL A 1 70 ? 9.683 3.022 -5.907 1.00 96.75 70 VAL A CA 1
ATOM 552 C C . VAL A 1 70 ? 8.866 2.648 -4.681 1.00 96.75 70 VAL A C 1
ATOM 554 O O . VAL A 1 70 ? 8.353 1.530 -4.597 1.00 96.75 70 VAL A O 1
ATOM 557 N N . SER A 1 71 ? 8.740 3.583 -3.744 1.00 97.56 71 SER A N 1
ATOM 558 C CA . SER A 1 71 ? 7.951 3.395 -2.534 1.00 97.56 71 SER A CA 1
ATOM 559 C C . SER A 1 71 ? 7.353 4.702 -2.026 1.00 97.56 71 SER A C 1
ATOM 561 O O . SER A 1 71 ? 7.783 5.798 -2.385 1.00 97.56 71 SER A O 1
ATOM 563 N N . GLU A 1 72 ? 6.332 4.581 -1.187 1.00 98.06 72 GLU A N 1
ATOM 564 C CA . GLU A 1 72 ? 5.644 5.708 -0.573 1.00 98.06 72 GLU A CA 1
ATOM 565 C C . GLU A 1 72 ? 5.206 5.325 0.843 1.00 98.06 72 GLU A C 1
ATOM 567 O O . GLU A 1 72 ? 4.952 4.158 1.137 1.00 98.06 72 GLU A O 1
ATOM 572 N N . THR A 1 73 ? 5.117 6.308 1.741 1.00 98.62 73 THR A N 1
ATOM 573 C CA . THR A 1 73 ? 4.614 6.106 3.108 1.00 98.62 73 THR A CA 1
ATOM 574 C C . THR A 1 73 ? 3.588 7.175 3.448 1.00 98.62 73 THR A C 1
ATOM 576 O O . THR A 1 73 ? 3.859 8.360 3.265 1.00 98.62 73 THR A O 1
ATOM 579 N N . ILE A 1 74 ? 2.444 6.767 3.992 1.00 98.56 74 ILE A N 1
ATOM 580 C CA . ILE A 1 74 ? 1.427 7.663 4.551 1.00 98.56 74 ILE A CA 1
ATOM 581 C C . ILE A 1 74 ? 1.020 7.184 5.943 1.00 98.56 74 ILE A C 1
ATOM 583 O O . ILE A 1 74 ? 1.330 6.067 6.355 1.00 98.56 74 ILE A O 1
ATOM 587 N N . TYR A 1 75 ? 0.297 8.038 6.658 1.00 98.56 75 TYR A N 1
ATOM 588 C CA . TYR A 1 75 ? -0.341 7.689 7.920 1.00 98.56 75 TYR A CA 1
ATOM 589 C C . TYR A 1 75 ? -1.848 7.859 7.779 1.00 98.56 75 TYR A C 1
ATOM 591 O O . TYR A 1 75 ? -2.293 8.815 7.144 1.00 98.56 75 TYR A O 1
ATOM 599 N N . PHE A 1 76 ? -2.614 6.952 8.376 1.00 98.56 76 PHE A N 1
ATOM 600 C CA . PHE A 1 76 ? -4.071 6.988 8.333 1.00 98.56 76 PHE A CA 1
ATOM 601 C C . PHE A 1 76 ? -4.666 6.563 9.679 1.00 98.56 76 PHE A C 1
ATOM 603 O O . PHE A 1 76 ? -4.173 5.619 10.294 1.00 98.56 76 PHE A O 1
ATOM 610 N N . ASP A 1 77 ? -5.715 7.255 10.122 1.00 98.25 77 ASP A N 1
ATOM 611 C CA . ASP A 1 77 ? -6.418 6.980 11.376 1.00 98.25 77 ASP A CA 1
ATOM 612 C C . ASP A 1 77 ? -7.731 6.234 11.094 1.00 98.25 77 ASP A C 1
ATOM 614 O O . ASP A 1 77 ? -8.682 6.811 10.564 1.00 98.25 77 ASP A O 1
ATOM 618 N N . VAL A 1 78 ? -7.790 4.956 11.468 1.00 97.75 78 VAL A N 1
ATOM 619 C CA . VAL A 1 78 ? -9.004 4.130 11.411 1.00 97.75 78 VAL A CA 1
ATOM 620 C C . VAL A 1 78 ? -9.869 4.457 12.625 1.00 97.75 78 VAL A C 1
ATOM 622 O O . VAL A 1 78 ? -9.415 4.326 13.764 1.00 97.75 78 VAL A O 1
ATOM 625 N N . GLN A 1 79 ? -11.101 4.900 12.380 1.00 96.56 79 GLN A N 1
ATOM 626 C CA . GLN A 1 79 ? -12.060 5.220 13.437 1.00 96.56 79 GLN A CA 1
ATOM 627 C C . GLN A 1 79 ? -12.840 3.968 13.884 1.00 96.56 79 GLN A C 1
ATOM 629 O O . GLN A 1 79 ? -12.929 3.019 13.102 1.00 96.56 79 GLN A O 1
ATOM 634 N N . PRO A 1 80 ? -13.392 3.957 15.112 1.00 92.50 80 PRO A N 1
ATOM 635 C CA . PRO A 1 80 ? -14.338 2.935 15.570 1.00 92.50 80 PRO A CA 1
ATOM 636 C C . PRO A 1 80 ? -15.584 2.785 14.691 1.00 92.50 80 PRO A C 1
ATOM 638 O O . PRO A 1 80 ? -16.023 3.799 14.099 1.00 92.50 80 PRO A O 1
#